Protein AF-A0A327J269-F1 (afdb_monomer_lite)

Secondary structure (DSSP, 8-state):
-PPPPHHHHHHHHHHHHHHHHHTT-TTS-HHHHHHHHHHHHHHHH-TTSHHHHHHHHTTSS-STTT---HHHHHHHHHHHHHHHHHHHHTT-

Structure (mmCIF, N/CA/C/O backbone):
data_AF-A0A327J269-F1
#
_entry.id   AF-A0A327J269-F1
#
loop_
_atom_site.group_PDB
_atom_site.id
_atom_site.type_symbol
_atom_site.label_atom_id
_atom_site.label_alt_id
_atom_site.label_comp_id
_atom_site.label_asym_id
_atom_site.label_entity_id
_atom_site.label_seq_id
_atom_site.pdbx_PDB_ins_code
_atom_site.Cartn_x
_atom_site.Cartn_y
_atom_site.Cartn_z
_atom_site.occupancy
_atom_site.B_iso_or_equiv
_atom_site.auth_seq_id
_atom_site.auth_comp_id
_atom_site.auth_asym_id
_atom_site.auth_atom_id
_atom_site.pdbx_PDB_model_num
ATOM 1 N N . MET A 1 1 ? -9.838 -5.983 16.615 1.00 58.84 1 MET A N 1
ATOM 2 C CA . MET A 1 1 ? -8.874 -4.903 16.306 1.00 58.84 1 MET A CA 1
ATOM 3 C C . MET A 1 1 ? -8.994 -3.850 17.400 1.00 58.84 1 MET A C 1
ATOM 5 O O . MET A 1 1 ? -10.121 -3.533 17.759 1.00 58.84 1 MET A O 1
ATOM 9 N N . LYS A 1 2 ? -7.888 -3.377 17.996 1.00 58.16 2 LYS A N 1
ATOM 10 C CA . LYS A 1 2 ? -7.937 -2.230 18.927 1.00 58.16 2 LYS A CA 1
ATOM 11 C C . LYS A 1 2 ? -8.377 -0.995 18.126 1.00 58.16 2 LYS A C 1
ATOM 13 O O . LYS A 1 2 ? -7.876 -0.812 17.021 1.00 58.16 2 LYS A O 1
ATOM 18 N N . LYS A 1 3 ? -9.317 -0.194 18.644 1.00 66.75 3 LYS A N 1
ATOM 19 C CA . LYS A 1 3 ? -9.711 1.072 18.002 1.00 66.75 3 LYS A CA 1
ATOM 20 C C . LYS A 1 3 ? -8.493 2.001 17.963 1.00 66.75 3 LYS A C 1
ATOM 22 O O . LYS A 1 3 ? -7.833 2.171 18.985 1.00 66.75 3 LYS A O 1
ATOM 27 N N . MET A 1 4 ? -8.178 2.534 16.788 1.00 81.56 4 MET A N 1
ATOM 28 C CA . MET A 1 4 ? -7.129 3.539 16.605 1.00 81.56 4 MET A CA 1
ATOM 29 C C . MET A 1 4 ? -7.697 4.933 16.873 1.00 81.56 4 MET A C 1
ATOM 31 O O . MET A 1 4 ? -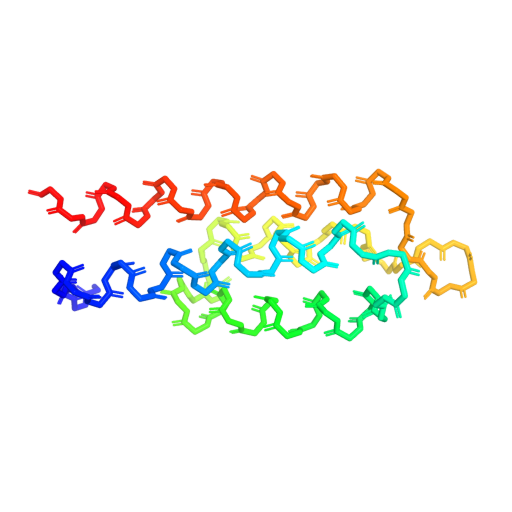8.879 5.167 16.627 1.00 81.56 4 MET A O 1
ATOM 35 N N . SER A 1 5 ? -6.874 5.854 17.376 1.00 88.38 5 SER A N 1
ATOM 36 C CA . SER A 1 5 ? -7.277 7.257 17.496 1.00 88.38 5 SER A CA 1
ATOM 37 C C . SER A 1 5 ? -7.304 7.937 16.125 1.00 88.38 5 SER A C 1
ATOM 39 O O . SER A 1 5 ? -6.636 7.501 15.186 1.00 88.38 5 SER A O 1
ATOM 41 N N . ARG A 1 6 ? -8.043 9.047 16.017 1.00 86.69 6 ARG A N 1
ATOM 42 C CA . ARG A 1 6 ? -8.073 9.868 14.798 1.00 86.69 6 ARG A CA 1
ATOM 43 C C . ARG A 1 6 ? -6.678 10.356 14.400 1.00 86.69 6 ARG A C 1
ATOM 45 O O . ARG A 1 6 ? -6.313 10.266 13.240 1.00 86.69 6 ARG A O 1
ATOM 52 N N . GLU A 1 7 ? -5.872 10.779 15.369 1.00 90.44 7 GLU A N 1
ATOM 53 C CA . GLU A 1 7 ? -4.475 11.173 15.146 1.00 90.44 7 GLU A CA 1
ATOM 54 C C . GLU A 1 7 ? -3.634 10.022 14.570 1.00 90.44 7 GLU A C 1
ATOM 56 O O . GLU A 1 7 ? -2.903 10.204 13.601 1.00 90.44 7 GLU A O 1
ATOM 61 N N . GLN A 1 8 ? -3.788 8.802 15.101 1.00 90.62 8 GLN A N 1
ATOM 62 C CA . GLN A 1 8 ? -3.107 7.624 14.555 1.00 90.62 8 GLN A CA 1
ATOM 63 C C . GLN A 1 8 ? -3.555 7.306 13.126 1.00 90.62 8 GLN A C 1
ATOM 65 O O . GLN A 1 8 ? -2.746 6.832 12.330 1.00 90.62 8 GLN A O 1
ATOM 70 N N . ILE A 1 9 ? -4.833 7.527 12.810 1.00 90.94 9 ILE A N 1
ATOM 71 C CA . ILE A 1 9 ? -5.380 7.338 11.463 1.00 90.94 9 ILE A CA 1
ATOM 72 C C . ILE A 1 9 ? -4.752 8.335 10.488 1.00 90.94 9 ILE A C 1
ATOM 74 O O . ILE A 1 9 ? -4.253 7.901 9.451 1.00 90.94 9 ILE A O 1
ATOM 78 N N . GLU A 1 10 ? -4.690 9.621 10.838 1.00 92.38 10 GLU A N 1
ATOM 79 C CA . GLU A 1 10 ? -4.083 10.646 9.978 1.00 92.38 10 GLU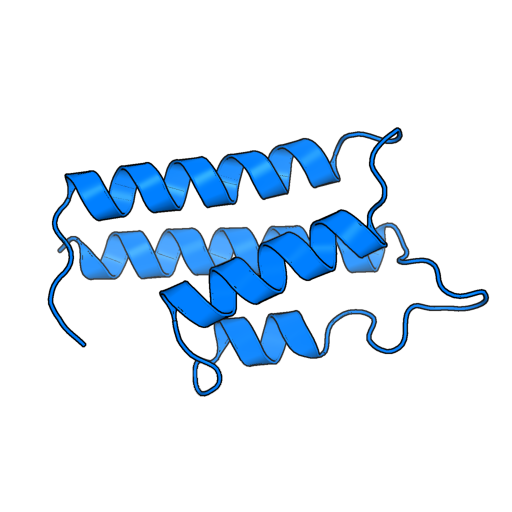 A CA 1
ATOM 80 C C . GLU A 1 10 ? -2.598 10.369 9.717 1.00 92.38 10 GLU A C 1
ATOM 82 O O . GLU A 1 10 ? -2.189 10.313 8.561 1.00 92.38 10 GLU A O 1
ATOM 87 N N . ILE A 1 11 ? -1.811 10.045 10.752 1.00 93.88 11 ILE A N 1
ATOM 88 C CA . ILE A 1 11 ? -0.386 9.685 10.593 1.00 93.88 11 ILE A CA 1
ATOM 89 C C . ILE A 1 11 ? -0.215 8.504 9.622 1.00 93.88 11 ILE A C 1
ATOM 91 O O . ILE A 1 11 ? 0.701 8.467 8.797 1.00 93.88 11 ILE A O 1
ATOM 95 N N . LYS A 1 12 ? -1.101 7.507 9.706 1.00 94.81 12 LYS A N 1
ATOM 96 C CA . LYS A 1 12 ? -1.057 6.334 8.825 1.00 94.81 12 LYS A CA 1
ATOM 97 C C . LYS A 1 12 ? -1.472 6.680 7.396 1.00 94.81 12 LYS A C 1
ATOM 99 O O . LYS A 1 12 ? -0.837 6.181 6.469 1.00 94.81 12 LYS A O 1
ATOM 104 N N . LYS A 1 13 ? -2.472 7.548 7.206 1.00 94.19 13 LYS A N 1
ATOM 105 C CA . LYS A 1 13 ? -2.871 8.063 5.886 1.00 94.19 13 LYS A CA 1
ATOM 106 C C . LYS A 1 13 ? -1.743 8.871 5.244 1.00 94.19 13 LYS A C 1
ATOM 108 O O . LYS A 1 13 ? -1.407 8.605 4.094 1.00 94.19 13 LYS A O 1
ATOM 113 N N . GLU A 1 14 ? -1.097 9.764 5.990 1.00 96.06 14 GLU A N 1
ATOM 114 C CA . GLU A 1 14 ? 0.074 10.516 5.519 1.00 96.06 14 GLU A CA 1
ATOM 115 C C . GLU A 1 14 ? 1.200 9.581 5.073 1.00 96.06 14 GLU A C 1
ATOM 117 O O . GLU A 1 14 ? 1.790 9.763 4.008 1.00 96.06 14 GLU A O 1
ATOM 122 N N . ARG A 1 15 ? 1.472 8.525 5.849 1.00 96.94 15 ARG A N 1
ATOM 123 C CA . ARG A 1 15 ? 2.496 7.543 5.482 1.00 96.94 15 ARG A CA 1
ATOM 124 C C . ARG A 1 15 ? 2.151 6.784 4.200 1.00 96.94 15 ARG A C 1
ATOM 126 O O . ARG A 1 15 ? 3.045 6.522 3.398 1.00 96.94 15 ARG A O 1
ATOM 133 N N . ILE A 1 16 ? 0.880 6.439 3.991 1.00 96.62 16 ILE A N 1
ATOM 134 C CA . ILE A 1 16 ? 0.426 5.815 2.743 1.00 96.62 16 ILE A CA 1
ATOM 135 C C . ILE A 1 16 ? 0.570 6.787 1.567 1.00 96.62 16 ILE A C 1
ATOM 137 O O . ILE A 1 16 ? 1.101 6.397 0.526 1.00 96.62 16 ILE A O 1
ATOM 141 N N . GLN A 1 17 ? 0.183 8.051 1.747 1.00 97.12 17 GLN A N 1
ATOM 142 C CA . GLN A 1 17 ? 0.330 9.085 0.723 1.00 97.12 17 GLN A CA 1
ATOM 143 C C . GLN A 1 17 ? 1.799 9.269 0.312 1.00 97.12 17 GLN A C 1
ATOM 145 O O . GLN A 1 17 ? 2.103 9.287 -0.877 1.00 97.12 17 GLN A O 1
ATOM 150 N N . GLN A 1 18 ? 2.732 9.270 1.272 1.00 97.25 18 GLN A N 1
ATOM 151 C CA . GLN A 1 18 ? 4.171 9.312 0.980 1.00 97.25 18 GLN A CA 1
ATOM 152 C C . GLN A 1 18 ? 4.628 8.149 0.091 1.00 97.25 18 GLN A C 1
ATOM 154 O O . GLN A 1 18 ? 5.474 8.340 -0.781 1.00 97.25 18 GLN A O 1
ATOM 159 N N . PHE A 1 19 ? 4.099 6.936 0.289 1.00 96.88 19 PHE A N 1
ATOM 160 C CA . PHE A 1 19 ? 4.415 5.819 -0.602 1.00 96.88 19 PHE A CA 1
ATOM 161 C C . PHE A 1 19 ? 3.879 6.063 -2.014 1.00 96.88 19 PHE A C 1
ATOM 163 O O . PHE A 1 19 ? 4.616 5.856 -2.974 1.00 96.88 19 PHE A O 1
ATOM 170 N N . ILE A 1 20 ? 2.634 6.534 -2.145 1.00 96.12 20 ILE A N 1
ATOM 171 C CA . ILE A 1 20 ? 2.016 6.858 -3.441 1.00 96.12 20 ILE A CA 1
ATOM 172 C C . ILE A 1 20 ? 2.843 7.904 -4.198 1.00 96.12 20 ILE A C 1
ATOM 174 O O . ILE A 1 20 ? 3.104 7.727 -5.390 1.00 96.12 20 ILE A O 1
ATOM 178 N N . ASP A 1 21 ? 3.289 8.953 -3.510 1.00 96.31 21 ASP A N 1
ATOM 179 C CA . ASP A 1 21 ? 4.082 10.024 -4.112 1.00 96.31 21 ASP A CA 1
ATOM 180 C C . ASP A 1 21 ? 5.453 9.510 -4.566 1.00 96.31 21 ASP A C 1
ATOM 182 O O . ASP A 1 21 ? 5.864 9.763 -5.698 1.00 96.31 21 ASP A O 1
ATOM 186 N N . ARG A 1 22 ? 6.123 8.698 -3.736 1.00 95.94 22 ARG A N 1
ATOM 187 C CA . ARG A 1 22 ? 7.408 8.066 -4.083 1.00 95.94 22 ARG A CA 1
ATOM 188 C C . ARG A 1 22 ? 7.287 7.086 -5.250 1.00 95.94 22 ARG A C 1
ATOM 190 O O . ARG A 1 22 ? 8.204 6.991 -6.053 1.00 95.94 22 ARG A O 1
ATOM 197 N N . PHE A 1 23 ? 6.146 6.416 -5.421 1.00 93.75 23 PHE A N 1
ATOM 198 C CA . PHE A 1 23 ? 5.894 5.587 -6.607 1.00 93.75 23 PHE A CA 1
ATOM 199 C C . PHE A 1 23 ? 5.794 6.399 -7.912 1.00 93.75 23 PHE A C 1
ATOM 201 O O . PHE A 1 23 ? 5.874 5.812 -8.990 1.00 93.75 23 PHE A O 1
ATOM 208 N N . ASN A 1 24 ? 5.609 7.724 -7.847 1.00 89.81 24 ASN A N 1
ATOM 209 C CA . ASN A 1 24 ? 5.661 8.601 -9.022 1.00 89.81 24 ASN A CA 1
ATOM 210 C C . ASN A 1 24 ? 7.081 9.109 -9.329 1.00 89.81 24 ASN A C 1
ATOM 212 O O . ASN A 1 24 ? 7.301 9.649 -10.416 1.00 89.81 24 ASN A O 1
ATOM 216 N N . ASP A 1 25 ? 8.036 8.949 -8.408 1.00 91.75 25 ASP A N 1
ATOM 217 C CA . ASP A 1 25 ? 9.423 9.350 -8.623 1.00 91.75 25 ASP A CA 1
ATOM 218 C C . ASP A 1 25 ? 10.162 8.290 -9.450 1.00 91.75 25 ASP A C 1
ATOM 220 O O . ASP A 1 25 ? 10.318 7.136 -9.052 1.00 91.75 25 ASP A O 1
ATOM 224 N N . LYS A 1 26 ? 10.650 8.697 -10.625 1.00 84.50 26 LYS A N 1
ATOM 225 C CA . LYS A 1 26 ? 11.383 7.819 -11.548 1.00 84.50 26 LYS A CA 1
ATOM 226 C C . LYS A 1 26 ? 12.784 7.443 -11.048 1.00 84.50 26 LYS A C 1
ATOM 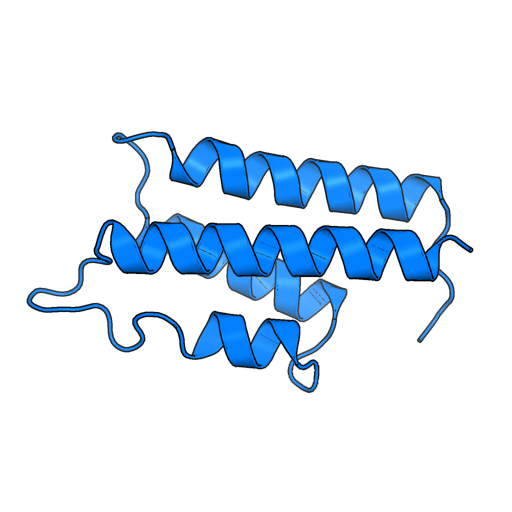228 O O . LYS A 1 26 ? 13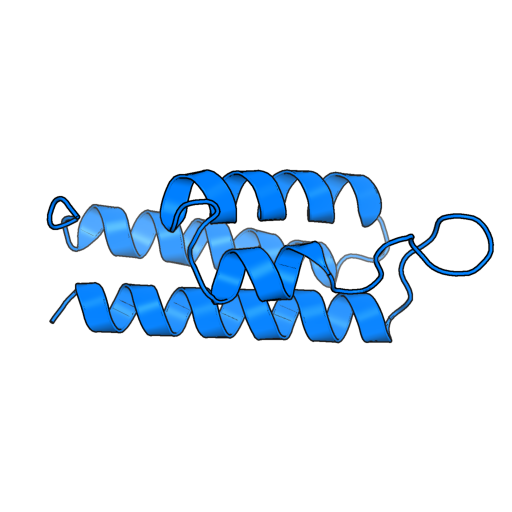.413 6.582 -11.659 1.00 84.50 26 LYS A O 1
ATOM 233 N N . ASN A 1 27 ? 13.272 8.082 -9.983 1.00 89.19 27 ASN A N 1
ATOM 234 C CA . ASN A 1 27 ? 14.571 7.796 -9.370 1.00 89.19 27 ASN A CA 1
ATOM 235 C C . ASN A 1 27 ? 14.487 6.782 -8.220 1.00 89.19 27 ASN A C 1
ATOM 237 O O . ASN A 1 27 ? 15.523 6.342 -7.724 1.00 89.19 27 ASN A O 1
ATOM 241 N N . GLU A 1 28 ? 13.282 6.421 -7.776 1.00 88.69 28 GLU A N 1
ATOM 242 C CA . GLU A 1 28 ? 13.091 5.482 -6.673 1.00 88.69 28 GLU A CA 1
ATOM 243 C C . GLU A 1 28 ? 13.315 4.027 -7.108 1.00 88.69 28 GLU A C 1
ATOM 245 O O . GLU A 1 28 ? 12.938 3.597 -8.202 1.00 88.69 28 GLU A O 1
ATOM 250 N N . ASP A 1 29 ? 13.884 3.227 -6.204 1.00 90.75 29 ASP A N 1
ATOM 251 C CA . ASP A 1 29 ? 13.909 1.774 -6.359 1.00 90.75 29 ASP A CA 1
ATOM 252 C C . ASP A 1 29 ? 12.528 1.209 -6.013 1.00 90.75 29 ASP A C 1
ATOM 254 O O . ASP A 1 29 ? 12.192 0.964 -4.850 1.00 90.75 29 ASP A O 1
ATOM 258 N N . ILE A 1 30 ? 11.732 0.976 -7.055 1.00 90.38 30 ILE A N 1
ATOM 259 C CA . ILE A 1 30 ? 10.362 0.472 -6.949 1.00 90.38 30 ILE A CA 1
ATOM 260 C C . ILE A 1 30 ? 10.291 -0.859 -6.194 1.00 90.38 30 ILE A C 1
ATOM 262 O O . ILE A 1 30 ? 9.333 -1.082 -5.456 1.00 90.38 30 ILE A O 1
ATOM 266 N N . ALA A 1 31 ? 11.289 -1.741 -6.319 1.00 88.31 31 ALA A N 1
ATOM 267 C CA . ALA A 1 31 ? 11.263 -3.027 -5.627 1.00 88.31 31 ALA A CA 1
ATOM 268 C C . ALA A 1 31 ? 11.455 -2.859 -4.115 1.00 88.31 31 ALA A C 1
ATOM 270 O O . ALA A 1 31 ? 10.715 -3.451 -3.320 1.00 88.31 31 ALA A O 1
ATOM 271 N N . SER A 1 32 ? 12.401 -2.005 -3.719 1.00 90.94 32 SER A N 1
ATOM 272 C CA . SER A 1 32 ? 12.594 -1.624 -2.319 1.00 90.94 32 SER A CA 1
ATOM 273 C C . SER A 1 32 ? 11.365 -0.901 -1.761 1.00 90.94 32 SER A C 1
ATOM 275 O O . SER A 1 32 ? 10.859 -1.266 -0.695 1.00 90.94 32 SER A O 1
ATOM 277 N N . LEU A 1 33 ? 10.821 0.065 -2.507 1.00 93.62 33 LEU A N 1
ATOM 278 C CA . LEU A 1 33 ? 9.646 0.844 -2.114 1.00 93.62 33 LEU A CA 1
ATOM 279 C C . LEU A 1 33 ? 8.399 -0.035 -1.932 1.00 93.62 33 LEU A C 1
ATOM 281 O O . LEU A 1 33 ? 7.672 0.098 -0.942 1.00 93.62 33 LEU A O 1
ATOM 285 N N . ARG A 1 34 ? 8.182 -0.988 -2.844 1.00 92.06 34 ARG A N 1
ATOM 286 C CA . ARG A 1 34 ? 7.119 -1.997 -2.759 1.00 92.06 34 ARG A CA 1
ATOM 287 C C . ARG A 1 34 ? 7.260 -2.860 -1.513 1.00 92.06 34 ARG A C 1
ATOM 289 O O . ARG A 1 34 ? 6.271 -3.121 -0.835 1.00 92.06 34 ARG A O 1
ATOM 296 N N . ASN A 1 35 ? 8.468 -3.305 -1.177 1.00 91.69 35 ASN A N 1
ATOM 297 C CA . ASN A 1 35 ? 8.671 -4.110 0.029 1.00 91.69 35 ASN A CA 1
ATOM 298 C C . ASN A 1 35 ? 8.430 -3.299 1.311 1.00 91.69 35 ASN A C 1
ATOM 300 O O . ASN A 1 35 ? 7.761 -3.790 2.218 1.00 91.69 35 ASN A O 1
ATOM 304 N N . GLN A 1 36 ? 8.901 -2.049 1.372 1.00 94.81 36 GLN A N 1
ATOM 305 C CA . GLN A 1 36 ? 8.656 -1.158 2.514 1.00 94.81 36 GLN A CA 1
ATOM 306 C C . GLN A 1 36 ? 7.156 -0.903 2.731 1.00 94.81 36 GLN A C 1
ATOM 308 O O . GLN A 1 36 ? 6.667 -0.983 3.858 1.00 94.81 36 GLN A O 1
ATOM 313 N N . SER A 1 37 ? 6.420 -0.632 1.652 1.00 95.56 37 SER A N 1
ATOM 314 C CA . SER A 1 37 ? 4.971 -0.410 1.709 1.00 95.56 37 SER A CA 1
ATOM 315 C C . SER A 1 37 ? 4.186 -1.690 2.018 1.00 95.56 37 SER A C 1
ATOM 317 O O . SER A 1 37 ? 3.257 -1.631 2.819 1.00 95.56 37 SER A O 1
ATOM 319 N N . LEU A 1 38 ? 4.584 -2.860 1.502 1.00 94.19 38 LEU A N 1
ATOM 320 C CA . LEU A 1 38 ? 3.961 -4.142 1.864 1.0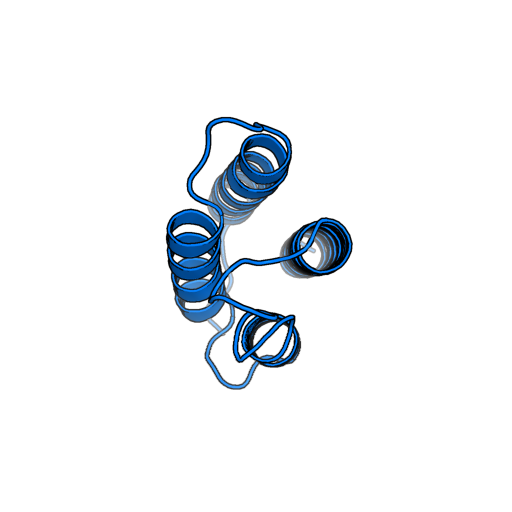0 94.19 38 LEU A CA 1
ATOM 321 C C . LEU A 1 38 ? 4.107 -4.446 3.364 1.00 94.19 38 LEU A C 1
ATOM 323 O O . LEU A 1 38 ? 3.128 -4.842 3.994 1.00 94.19 38 LEU A O 1
ATOM 327 N N . VAL A 1 39 ? 5.299 -4.245 3.940 1.00 95.00 39 VAL A N 1
ATOM 328 C CA . VAL A 1 39 ? 5.535 -4.436 5.384 1.00 95.00 39 VAL A CA 1
ATOM 329 C C . VAL A 1 39 ? 4.671 -3.480 6.204 1.00 95.00 39 VAL A C 1
ATOM 331 O O . VAL A 1 39 ? 4.074 -3.887 7.198 1.00 95.00 39 VAL A O 1
ATOM 334 N N . PHE A 1 40 ? 4.541 -2.227 5.767 1.00 95.94 40 PHE A N 1
ATOM 335 C CA . PHE A 1 40 ? 3.658 -1.267 6.424 1.00 95.94 40 PHE A CA 1
ATOM 336 C C . PHE A 1 40 ? 2.180 -1.694 6.366 1.00 95.94 40 PHE A C 1
ATOM 338 O O . PHE A 1 40 ? 1.483 -1.655 7.377 1.00 95.94 40 PHE A O 1
ATOM 345 N N . ILE A 1 41 ? 1.701 -2.155 5.207 1.00 95.06 41 ILE A N 1
ATOM 346 C CA . ILE A 1 41 ? 0.335 -2.679 5.042 1.00 95.06 41 ILE A CA 1
ATOM 347 C C . ILE A 1 41 ? 0.110 -3.936 5.897 1.00 95.06 41 ILE A C 1
ATOM 349 O O . ILE A 1 41 ? -0.983 -4.127 6.438 1.00 95.06 41 ILE A O 1
ATOM 353 N N . GLU A 1 42 ? 1.133 -4.778 6.058 1.00 94.88 42 GLU A N 1
ATOM 354 C CA . GLU A 1 42 ? 1.098 -5.934 6.955 1.00 94.88 42 GLU A CA 1
ATOM 355 C C . GLU A 1 42 ? 0.906 -5.530 8.413 1.00 94.88 42 GLU A C 1
ATOM 357 O O . GLU A 1 42 ? 0.029 -6.077 9.077 1.00 94.88 42 GLU A O 1
ATOM 362 N N . ASP A 1 43 ? 1.704 -4.583 8.905 1.00 93.88 43 ASP A N 1
ATOM 363 C CA . ASP A 1 43 ? 1.599 -4.082 10.278 1.00 93.88 43 ASP A CA 1
ATOM 364 C C . ASP A 1 43 ? 0.228 -3.436 10.521 1.00 93.88 43 ASP A C 1
ATOM 366 O O . ASP A 1 43 ? -0.409 -3.627 11.560 1.00 93.88 43 ASP A O 1
ATOM 370 N N . LEU A 1 44 ? -0.274 -2.728 9.509 1.00 92.50 44 LEU A N 1
ATOM 371 C CA . LEU A 1 44 ? -1.510 -1.978 9.609 1.00 92.50 44 LEU A CA 1
ATOM 372 C C . LEU A 1 44 ? -2.769 -2.857 9.618 1.00 92.50 44 LEU A C 1
ATOM 374 O O . LEU A 1 44 ? -3.649 -2.659 10.459 1.00 92.50 44 LEU A O 1
ATOM 378 N N . PHE A 1 45 ? -2.876 -3.808 8.687 1.00 92.12 45 PHE A N 1
ATOM 379 C CA . PHE A 1 45 ? -4.099 -4.599 8.484 1.00 92.12 45 PHE A CA 1
ATOM 380 C C . PHE A 1 45 ? -3.928 -6.095 8.779 1.00 92.12 45 PHE A C 1
ATOM 382 O O . PHE A 1 45 ? -4.914 -6.832 8.869 1.00 92.12 45 PHE A O 1
ATOM 389 N N . GLY A 1 46 ? -2.693 -6.568 8.932 1.00 92.88 46 GLY A N 1
ATOM 390 C CA . GLY A 1 46 ? -2.355 -7.978 9.096 1.00 92.88 46 GLY A CA 1
ATOM 391 C C . GLY A 1 46 ? -2.396 -8.774 7.787 1.00 92.88 46 GLY A C 1
ATOM 392 O O . GLY A 1 46 ? -3.128 -8.459 6.843 1.00 92.88 46 GLY A O 1
ATOM 393 N N . LYS A 1 47 ? -1.671 -9.903 7.767 1.00 92.38 47 LYS A N 1
ATOM 394 C CA . LYS A 1 47 ? -1.551 -10.804 6.599 1.00 92.38 47 LYS A CA 1
ATOM 395 C C . LYS A 1 47 ? -2.873 -11.388 6.090 1.00 92.38 47 LYS A C 1
ATOM 397 O O . LYS A 1 47 ? -2.974 -11.815 4.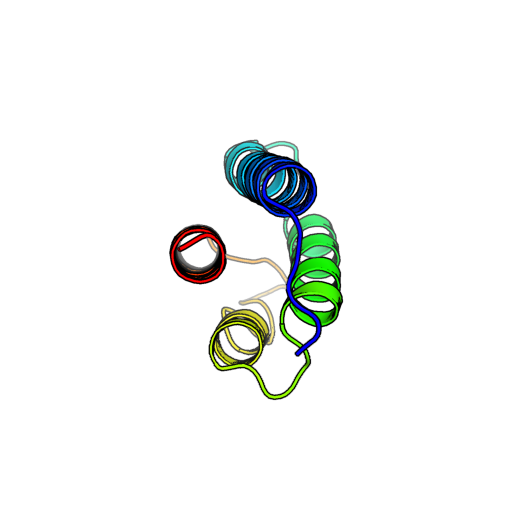944 1.00 92.38 47 LYS A O 1
ATOM 402 N N . LYS A 1 48 ? -3.889 -11.461 6.956 1.00 91.12 48 LYS A N 1
ATOM 403 C CA . LYS A 1 48 ? -5.213 -12.007 6.613 1.00 91.12 48 LYS A CA 1
ATOM 404 C C . LYS A 1 48 ? -6.125 -10.974 5.942 1.00 91.12 48 LYS A C 1
ATOM 406 O O . LYS A 1 48 ? -7.172 -11.354 5.412 1.00 91.12 48 LYS A O 1
ATOM 411 N N . SER A 1 49 ? -5.751 -9.693 5.951 1.00 92.81 49 SER A N 1
ATOM 412 C CA . SER A 1 49 ? -6.546 -8.646 5.311 1.00 92.81 49 SER A CA 1
ATOM 413 C C . SER A 1 49 ? -6.630 -8.841 3.798 1.00 92.81 49 SER A C 1
ATOM 415 O O . SER A 1 49 ? -5.782 -9.482 3.171 1.00 92.81 49 SER A O 1
ATOM 417 N N . LYS A 1 50 ? -7.709 -8.324 3.209 1.00 92.12 50 LYS A N 1
ATOM 418 C CA . LYS A 1 50 ? -7.908 -8.333 1.757 1.00 92.12 50 LYS A CA 1
ATOM 419 C C . LYS A 1 50 ? -6.848 -7.461 1.067 1.00 92.12 50 LYS A C 1
ATOM 421 O O . LYS A 1 50 ? -6.183 -7.955 0.163 1.00 92.12 50 LYS A O 1
ATOM 426 N N . VAL A 1 51 ? -6.622 -6.251 1.590 1.00 93.06 51 VAL A N 1
ATOM 427 C CA . VAL A 1 51 ? -5.625 -5.283 1.100 1.00 93.06 51 VAL A CA 1
ATOM 428 C C . VAL A 1 51 ? -4.225 -5.884 1.048 1.00 93.06 51 VAL A C 1
ATOM 430 O O . VAL A 1 51 ? -3.598 -5.859 -0.005 1.00 93.06 51 VAL A O 1
ATOM 433 N N . TYR A 1 52 ? -3.742 -6.482 2.147 1.00 93.75 52 TYR A N 1
ATOM 434 C CA . TYR A 1 52 ? -2.413 -7.103 2.162 1.00 93.75 52 TYR A CA 1
ATOM 435 C C . TYR A 1 52 ? -2.292 -8.193 1.101 1.00 93.75 52 TYR A C 1
ATOM 437 O O . TYR A 1 52 ? -1.314 -8.229 0.362 1.00 93.75 52 TYR A O 1
ATOM 445 N N . ARG A 1 53 ? -3.297 -9.072 0.998 1.00 92.62 53 ARG A N 1
ATOM 446 C CA . ARG A 1 53 ? -3.280 -10.160 0.015 1.00 92.62 53 ARG A CA 1
ATOM 447 C C . ARG A 1 53 ? -3.276 -9.629 -1.412 1.00 92.62 53 ARG A C 1
ATOM 449 O O . ARG A 1 53 ? -2.463 -10.091 -2.201 1.00 92.62 53 ARG A O 1
ATOM 456 N N . GLN A 1 54 ? -4.116 -8.644 -1.732 1.00 91.69 54 GLN A N 1
ATOM 457 C CA . GLN A 1 54 ? -4.079 -7.984 -3.040 1.00 91.69 54 GLN A CA 1
ATOM 458 C C . GLN A 1 54 ? -2.680 -7.418 -3.305 1.00 91.69 54 GLN A C 1
ATOM 460 O O . GLN A 1 54 ? -2.070 -7.774 -4.306 1.00 91.69 54 GLN A O 1
ATOM 465 N N . TYR A 1 55 ? -2.123 -6.640 -2.373 1.00 91.25 55 TYR A N 1
ATOM 466 C CA . TYR A 1 55 ? -0.806 -6.014 -2.528 1.00 91.25 55 TYR A CA 1
ATOM 467 C C . TYR A 1 55 ? 0.328 -7.037 -2.715 1.00 91.25 55 TYR A C 1
ATOM 469 O O . TYR A 1 55 ? 1.258 -6.836 -3.501 1.00 91.25 55 TYR A O 1
ATOM 477 N N . MET A 1 56 ? 0.248 -8.162 -2.002 1.00 89.56 56 MET A N 1
ATOM 478 C CA . MET A 1 56 ? 1.243 -9.230 -2.040 1.00 89.56 56 MET A CA 1
ATOM 479 C C . MET A 1 56 ? 1.347 -9.891 -3.420 1.00 89.56 56 MET A C 1
ATOM 481 O O . MET A 1 56 ? 2.452 -10.267 -3.811 1.00 89.56 56 MET A O 1
ATOM 485 N N . TYR A 1 57 ? 0.233 -10.017 -4.146 1.00 85.88 57 TYR A N 1
ATOM 486 C CA . TYR A 1 57 ? 0.179 -10.731 -5.427 1.00 85.88 57 TYR A CA 1
ATOM 487 C C . TYR A 1 57 ? 0.368 -9.840 -6.660 1.00 85.88 57 TYR A C 1
ATOM 489 O O . TYR A 1 57 ? 0.598 -10.364 -7.747 1.00 85.88 57 TYR A O 1
ATOM 497 N N . VAL A 1 58 ? 0.303 -8.513 -6.522 1.00 83.06 58 VAL A N 1
ATOM 498 C CA . VAL A 1 58 ? 0.538 -7.602 -7.654 1.00 83.06 58 VAL A CA 1
ATOM 499 C C . VAL A 1 58 ? 1.985 -7.690 -8.112 1.00 83.06 58 VAL A C 1
ATOM 501 O O . VAL A 1 58 ? 2.905 -7.503 -7.310 1.00 83.06 58 VAL A O 1
ATOM 504 N N . GLY A 1 59 ? 2.165 -7.975 -9.404 1.00 64.19 59 GLY A N 1
ATOM 505 C CA . GLY A 1 59 ? 3.473 -8.064 -10.036 1.00 64.19 59 GLY A CA 1
ATOM 506 C C . GLY A 1 59 ? 4.409 -9.042 -9.332 1.00 64.19 59 GLY A C 1
ATOM 507 O O . GLY A 1 59 ? 5.603 -8.784 -9.309 1.00 64.19 59 GLY A O 1
ATOM 508 N N . PHE A 1 60 ? 3.903 -10.100 -8.677 1.00 70.50 60 PHE A N 1
ATOM 509 C CA . PHE A 1 60 ? 4.751 -11.103 -8.032 1.00 70.50 60 PHE A CA 1
ATOM 510 C C . PHE A 1 60 ? 4.701 -12.451 -8.774 1.00 70.50 60 PHE A C 1
ATOM 512 O O . PHE A 1 60 ? 3.626 -13.051 -8.859 1.00 70.50 60 PHE A O 1
ATOM 519 N N . PRO A 1 61 ? 5.854 -12.976 -9.234 1.00 67.81 61 PRO A N 1
ATOM 520 C CA . PRO A 1 61 ? 7.173 -12.332 -9.214 1.00 67.81 61 PRO A CA 1
ATOM 521 C C . PRO A 1 61 ? 7.223 -11.112 -10.157 1.00 67.81 61 PRO A C 1
ATOM 523 O O . PRO A 1 61 ? 6.459 -11.077 -11.124 1.00 67.81 61 PRO A O 1
ATOM 526 N N . PRO A 1 62 ? 8.095 -10.118 -9.888 1.00 65.69 62 PRO A N 1
ATOM 527 C CA . PRO A 1 62 ? 8.258 -8.968 -10.775 1.00 65.69 62 PRO A CA 1
ATOM 528 C C . PRO A 1 62 ? 8.564 -9.440 -12.193 1.00 65.69 62 PRO A C 1
ATOM 530 O O . PRO A 1 62 ? 9.276 -10.429 -12.380 1.00 65.69 62 PRO A O 1
ATOM 533 N N . SER A 1 63 ? 7.985 -8.740 -13.169 1.00 65.88 63 SER A N 1
ATOM 534 C CA . SER A 1 63 ? 8.048 -9.088 -14.588 1.00 65.88 63 SER A CA 1
ATOM 535 C C . SER A 1 63 ? 9.484 -9.183 -15.133 1.00 65.88 63 SER A C 1
ATOM 537 O O . SER A 1 63 ? 10.469 -8.917 -14.437 1.00 65.88 63 SER A O 1
ATOM 539 N N . ASP A 1 64 ? 9.583 -9.581 -16.403 1.00 52.41 64 ASP A N 1
ATOM 540 C CA . ASP A 1 64 ? 10.803 -9.959 -17.118 1.00 52.41 64 ASP A CA 1
ATOM 541 C C . ASP A 1 64 ? 12.038 -9.120 -16.728 1.00 52.41 64 ASP A C 1
ATOM 543 O O . ASP A 1 64 ? 12.113 -7.915 -16.980 1.00 52.41 64 ASP A O 1
ATOM 547 N N . LYS A 1 65 ? 13.038 -9.792 -16.132 1.00 59.16 65 LYS A N 1
ATOM 548 C CA . LYS A 1 65 ? 14.289 -9.233 -15.561 1.00 59.16 65 LYS A CA 1
ATOM 549 C C . LYS A 1 65 ? 14.188 -8.613 -14.155 1.00 59.16 65 LYS A C 1
ATOM 551 O O . LYS A 1 65 ? 15.099 -7.889 -13.752 1.00 59.16 65 LYS A O 1
ATOM 556 N N . GLY A 1 66 ? 13.141 -8.920 -13.388 1.00 66.00 66 GLY A N 1
ATOM 557 C CA . GLY A 1 66 ? 13.049 -8.576 -11.963 1.00 66.00 66 GLY A CA 1
ATOM 558 C C . GLY A 1 66 ? 12.641 -7.128 -11.689 1.00 66.00 66 GLY A C 1
ATOM 559 O O . GLY A 1 66 ? 12.946 -6.599 -10.620 1.00 66.00 66 GLY A O 1
ATOM 560 N N . LYS A 1 67 ? 11.961 -6.482 -12.647 1.00 78.62 67 LYS A N 1
ATOM 561 C CA . LYS A 1 67 ? 11.455 -5.109 -12.514 1.00 78.62 67 LYS A CA 1
ATOM 562 C C . LYS A 1 67 ? 9.930 -5.083 -12.535 1.00 78.62 67 LYS A C 1
ATOM 564 O O . LYS A 1 67 ? 9.288 -5.838 -13.264 1.00 78.62 67 LYS A O 1
ATOM 569 N N . TYR A 1 68 ? 9.367 -4.175 -11.747 1.00 86.50 68 TYR A N 1
ATOM 570 C CA . TYR A 1 68 ? 7.948 -3.844 -11.800 1.00 86.50 68 TYR A CA 1
ATOM 571 C C . TYR A 1 68 ? 7.679 -2.913 -12.985 1.00 86.50 68 TYR A C 1
ATOM 573 O O . TYR A 1 68 ? 8.466 -2.005 -13.263 1.00 86.50 68 TYR A O 1
ATOM 581 N N . THR A 1 69 ? 6.583 -3.162 -13.688 1.00 88.19 69 THR A N 1
ATOM 582 C CA . THR A 1 69 ? 6.113 -2.338 -14.804 1.00 88.19 69 THR A CA 1
ATOM 583 C C . THR A 1 69 ? 5.390 -1.087 -14.304 1.00 88.19 69 THR A C 1
ATOM 585 O O . THR A 1 69 ? 5.017 -0.984 -13.134 1.00 88.19 69 THR A O 1
ATOM 588 N N . GLU A 1 70 ? 5.135 -0.130 -15.199 1.00 88.75 70 GLU A N 1
ATOM 589 C CA . GLU A 1 70 ? 4.277 1.015 -14.871 1.00 88.75 70 GLU A CA 1
ATOM 590 C C . GLU A 1 70 ? 2.861 0.579 -14.471 1.00 88.75 70 GLU A C 1
ATOM 592 O O . GLU A 1 70 ? 2.241 1.214 -13.619 1.00 88.75 70 GLU A O 1
ATOM 597 N N . ASP A 1 71 ? 2.353 -0.510 -15.051 1.00 89.44 71 ASP A N 1
ATOM 598 C CA . ASP A 1 71 ? 1.039 -1.046 -14.704 1.00 89.44 71 ASP A CA 1
ATOM 599 C C . ASP A 1 71 ? 1.040 -1.673 -13.306 1.00 89.44 71 ASP A C 1
ATOM 601 O O . ASP A 1 71 ? 0.128 -1.394 -12.529 1.00 89.44 71 ASP A O 1
ATOM 605 N N . ASP A 1 72 ? 2.100 -2.389 -12.917 1.00 90.38 72 ASP A N 1
ATOM 606 C CA . ASP A 1 72 ? 2.267 -2.857 -11.533 1.00 90.38 72 ASP A CA 1
ATOM 607 C C . ASP A 1 72 ? 2.256 -1.677 -10.550 1.00 90.38 72 ASP A C 1
ATOM 609 O O . ASP A 1 72 ? 1.551 -1.705 -9.540 1.00 90.38 72 ASP A O 1
ATOM 613 N N . VAL A 1 73 ? 2.972 -0.593 -10.878 1.00 91.62 73 VAL A N 1
ATOM 614 C CA . VAL A 1 73 ? 3.015 0.629 -10.058 1.00 91.62 73 VAL A CA 1
ATOM 615 C C . VAL A 1 73 ? 1.645 1.301 -9.955 1.00 91.62 73 VAL A C 1
ATOM 617 O O . VAL A 1 73 ? 1.266 1.761 -8.873 1.00 91.62 73 VAL A O 1
ATOM 620 N N . LYS A 1 74 ? 0.858 1.339 -11.038 1.00 93.06 74 LYS A N 1
ATOM 621 C CA . LYS A 1 74 ? -0.530 1.832 -10.986 1.00 93.06 74 LYS A CA 1
ATOM 622 C C . LYS A 1 74 ? -1.375 0.998 -10.026 1.00 93.06 74 LYS A C 1
ATOM 624 O O . LYS A 1 74 ? -2.111 1.572 -9.223 1.00 93.06 74 LYS A O 1
ATOM 629 N N . VAL A 1 75 ? -1.243 -0.328 -10.064 1.00 93.19 75 VAL A N 1
ATOM 630 C CA . VAL A 1 75 ? -2.008 -1.211 -9.177 1.00 93.19 75 VAL A CA 1
ATOM 631 C C . VAL A 1 75 ? -1.545 -1.077 -7.720 1.00 93.19 75 VAL A C 1
ATOM 633 O O . VAL A 1 75 ? -2.398 -0.989 -6.836 1.00 93.19 75 VAL A O 1
ATOM 636 N N . PHE A 1 76 ? -0.239 -0.955 -7.445 1.00 93.19 76 PHE A N 1
ATOM 637 C CA . PHE A 1 76 ? 0.256 -0.660 -6.091 1.00 93.19 76 PHE A CA 1
ATOM 638 C C . PHE A 1 76 ? -0.383 0.605 -5.525 1.00 93.19 76 PHE A C 1
ATOM 640 O O . PHE A 1 76 ? -0.925 0.574 -4.420 1.00 93.19 76 PHE A O 1
ATOM 647 N N . LYS A 1 77 ? -0.377 1.701 -6.294 1.00 95.12 77 LYS A N 1
ATOM 648 C CA . LYS A 1 77 ? -1.000 2.963 -5.874 1.00 95.12 77 LYS A CA 1
ATOM 649 C C . LYS A 1 77 ? -2.498 2.807 -5.627 1.00 95.12 77 LYS A C 1
ATOM 651 O O . LYS A 1 77 ? -2.982 3.277 -4.607 1.00 95.12 77 LYS A O 1
ATOM 656 N N . SER A 1 78 ? -3.211 2.095 -6.501 1.00 95.81 78 SER A N 1
ATOM 657 C CA . SER A 1 78 ? -4.647 1.847 -6.328 1.00 95.81 78 SER A CA 1
ATOM 658 C C . SER A 1 78 ? -4.965 1.114 -5.022 1.00 95.81 78 SER A C 1
ATOM 660 O O . SER A 1 78 ? -5.930 1.465 -4.349 1.00 95.81 78 SER A O 1
ATOM 662 N N . ILE A 1 79 ? -4.166 0.112 -4.645 1.00 95.19 79 ILE A N 1
ATOM 663 C CA . ILE A 1 79 ? -4.384 -0.638 -3.398 1.00 95.19 79 ILE A CA 1
ATOM 664 C C . ILE A 1 79 ? -4.024 0.216 -2.176 1.00 95.19 79 ILE A C 1
ATOM 666 O O . ILE A 1 79 ? -4.685 0.123 -1.145 1.00 95.19 79 ILE A O 1
ATOM 670 N N . LEU A 1 80 ? -2.999 1.067 -2.281 1.00 95.88 80 LEU A N 1
ATOM 671 C CA . LEU A 1 80 ? -2.680 2.044 -1.237 1.00 95.88 80 LEU A CA 1
ATOM 672 C C . LEU A 1 80 ? -3.817 3.058 -1.044 1.00 95.88 80 LEU A C 1
ATOM 674 O O . LEU A 1 80 ? -4.145 3.382 0.093 1.00 95.88 80 LEU A O 1
ATOM 678 N N . SER A 1 81 ? -4.476 3.499 -2.114 1.00 95.88 81 SER A N 1
ATOM 679 C CA . SER A 1 81 ? -5.682 4.324 -1.996 1.00 95.88 81 SER A CA 1
ATOM 680 C C . SER A 1 81 ? -6.833 3.570 -1.309 1.00 95.88 81 SER A C 1
ATOM 682 O O . SER A 1 81 ? -7.388 4.096 -0.351 1.00 95.88 81 SER A O 1
ATOM 684 N N . GLU A 1 82 ? -7.108 2.306 -1.676 1.00 94.88 82 GLU A N 1
ATOM 685 C CA . GLU A 1 82 ? -8.111 1.461 -0.978 1.00 94.88 82 GLU A CA 1
ATOM 686 C C . GLU A 1 82 ? -7.781 1.321 0.523 1.00 94.88 82 GLU A C 1
ATOM 688 O O . GLU A 1 82 ? -8.666 1.343 1.378 1.00 94.88 82 GLU A O 1
ATOM 693 N N . ALA A 1 83 ? -6.494 1.224 0.873 1.00 94.44 83 ALA A N 1
ATOM 694 C CA . ALA A 1 83 ? -6.052 1.196 2.263 1.00 94.44 83 ALA A CA 1
ATOM 695 C C . ALA A 1 83 ? -6.381 2.494 3.022 1.00 94.44 83 ALA A C 1
ATOM 697 O O . ALA A 1 83 ? -6.774 2.426 4.189 1.00 94.44 83 ALA A O 1
ATOM 698 N N . MET A 1 84 ? -6.234 3.664 2.389 1.00 94.38 84 MET A N 1
ATOM 699 C CA . MET A 1 84 ? -6.602 4.949 2.999 1.00 94.38 84 MET A CA 1
ATOM 700 C C . MET A 1 84 ? -8.107 5.044 3.255 1.00 94.38 84 MET A C 1
ATOM 702 O O . MET A 1 84 ? -8.497 5.485 4.337 1.00 94.38 84 MET A O 1
ATOM 706 N N . ASP A 1 85 ? -8.929 4.575 2.317 1.00 92.69 85 ASP A N 1
ATOM 707 C CA . ASP A 1 85 ? -10.390 4.577 2.458 1.00 92.69 85 ASP A CA 1
ATOM 708 C C . ASP A 1 85 ? -10.836 3.701 3.641 1.00 92.69 85 ASP A C 1
ATOM 710 O O . ASP A 1 85 ? -11.640 4.117 4.477 1.00 92.69 85 ASP A O 1
ATOM 714 N N . ILE A 1 86 ? -10.237 2.513 3.794 1.00 91.19 86 ILE A N 1
ATOM 715 C CA . ILE A 1 86 ? -10.522 1.620 4.930 1.00 91.19 86 ILE A CA 1
ATOM 716 C C . ILE A 1 86 ? -10.115 2.264 6.261 1.00 91.19 86 ILE A C 1
ATOM 718 O O . ILE A 1 86 ? -10.809 2.091 7.264 1.00 91.19 86 ILE A O 1
ATOM 722 N N . LEU A 1 87 ? -8.999 3.002 6.305 1.00 89.62 87 LEU A N 1
ATOM 723 C CA . LEU A 1 87 ? -8.604 3.725 7.518 1.00 89.62 87 LEU A CA 1
ATOM 724 C C . LEU A 1 87 ? -9.610 4.809 7.898 1.00 89.62 87 LEU A C 1
ATOM 726 O O . LEU A 1 87 ? -9.861 5.011 9.085 1.00 89.62 87 LEU A O 1
ATOM 730 N N . GLU A 1 88 ? -10.183 5.489 6.911 1.00 85.56 88 GLU A N 1
ATOM 731 C CA . GLU A 1 88 ? -11.192 6.518 7.140 1.00 85.56 88 GLU A CA 1
ATOM 732 C C . GLU A 1 88 ? -12.494 5.929 7.684 1.00 85.56 88 GLU A C 1
ATOM 734 O O . GLU A 1 88 ? -13.076 6.481 8.619 1.00 85.56 88 GLU A O 1
ATOM 739 N N . ASP A 1 89 ? -12.904 4.757 7.203 1.00 85.62 89 ASP A N 1
ATOM 740 C CA . ASP A 1 89 ? -14.057 4.046 7.758 1.00 85.62 89 ASP A CA 1
ATOM 741 C C . ASP A 1 89 ? -13.832 3.565 9.199 1.00 85.62 89 ASP A C 1
ATOM 743 O O . ASP A 1 89 ? -14.777 3.519 9.982 1.00 85.62 89 ASP A O 1
ATOM 747 N N . LEU A 1 90 ? -12.586 3.282 9.594 1.00 77.38 90 LEU A N 1
ATOM 748 C CA . LEU A 1 90 ? -12.238 2.958 10.985 1.00 77.38 90 LEU A CA 1
ATOM 749 C C . LEU A 1 90 ? -12.257 4.180 11.925 1.00 77.38 90 LEU A C 1
ATOM 751 O O . LEU A 1 90 ? -12.158 3.999 13.142 1.00 77.38 90 LEU A O 1
ATOM 755 N N . SER A 1 91 ? -12.350 5.399 11.380 1.00 70.62 91 SER A N 1
ATOM 756 C CA . SER A 1 91 ? -12.417 6.654 12.147 1.00 70.62 91 SER A CA 1
ATOM 757 C C . SER A 1 91 ? -13.837 7.071 12.552 1.00 70.62 91 SER A C 1
ATOM 759 O O . SER A 1 91 ? -13.979 7.944 13.412 1.00 70.62 91 SER A O 1
ATOM 761 N N . LYS A 1 92 ? -14.861 6.461 11.939 1.00 58.81 92 LYS A N 1
ATOM 762 C CA . LYS A 1 92 ? -16.291 6.702 12.193 1.00 58.81 92 LYS A CA 1
ATOM 763 C C . LYS A 1 92 ? -16.788 5.880 13.388 1.00 58.81 92 LYS A C 1
ATOM 765 O O . LYS A 1 92 ? -17.639 6.410 14.134 1.00 58.81 92 LYS A O 1
#

Radius of gyration: 13.31 Å; chains: 1; bounding box: 31×24×36 Å

pLDDT: mean 87.78, std 10.75, range [52.41, 97.25]

Sequence (92 aa):
MKKMSREQIEIKKERIQQFIDRFNDKNEDIASLRNQSLVFIEDLFGKKSKVYRQYMYVGFPPSDKGKYTEDDVKVFKSILSEAMDILEDLSK

Foldseek 3Di:
DPQDAPVRLVVLLVVLVVLLVLLPDPPDPPVVSLVVVLVSVCVVQNCPDPLSVQSVPQCVQPPDPRHHDVVSSVSNNVSSVVVSVVSVVSND